Protein AF-A0A3B8ICZ7-F1 (afdb_monomer_lite)

Foldseek 3Di:
DDDDDDDDPDDDDVDDDDDDDDDLVLCCPDVCNVCVVVQLCVQKDPVLDQDDDPVLVVVLVVLVVVLVVLVPDDDDPVSSVSNNVSVVVSSVSSSVSLLVVLVPPVVVLVVLVVQLVVVVCVLVPDPPPVPDDDDDLQNSQVSSVIGSSSVVSSVVSVD

Radius of gyration: 20.27 Å; chains: 1; bounding box: 39×35×66 Å

Structure (mmCIF, N/CA/C/O backbone):
data_AF-A0A3B8ICZ7-F1
#
_entry.id   AF-A0A3B8ICZ7-F1
#
loop_
_atom_site.group_PDB
_atom_site.id
_atom_site.type_symbol
_atom_site.label_atom_id
_atom_site.label_alt_id
_atom_site.label_comp_id
_atom_site.label_asym_id
_atom_site.label_entity_id
_atom_site.label_seq_id
_atom_site.pdbx_PDB_ins_code
_atom_site.Cartn_x
_atom_site.Cartn_y
_atom_site.Cartn_z
_atom_site.occupancy
_atom_site.B_iso_or_equiv
_atom_site.auth_seq_id
_atom_site.auth_comp_id
_atom_site.auth_asym_id
_atom_site.auth_atom_id
_atom_site.pdbx_PDB_model_num
ATOM 1 N N . GLY A 1 1 ? -18.312 -23.166 3.401 1.00 38.09 1 GLY A N 1
ATOM 2 C CA . GLY A 1 1 ? -17.167 -22.279 3.664 1.00 38.09 1 GLY A CA 1
ATOM 3 C C . GLY A 1 1 ? -15.916 -23.001 3.238 1.00 38.09 1 GLY A C 1
ATOM 4 O O . GLY A 1 1 ? -15.748 -24.144 3.636 1.00 38.09 1 GLY A O 1
ATOM 5 N N . GLN A 1 2 ? -15.105 -22.399 2.374 1.00 36.81 2 GLN A N 1
ATOM 6 C CA . GLN A 1 2 ? -13.795 -22.951 2.035 1.00 36.81 2 GLN A CA 1
ATOM 7 C C . GLN A 1 2 ? -12.801 -22.476 3.095 1.00 36.81 2 GLN A C 1
ATOM 9 O O . GLN A 1 2 ? -12.655 -21.277 3.313 1.00 36.81 2 GLN A O 1
ATOM 14 N N . VAL A 1 3 ? -12.184 -23.425 3.795 1.00 40.78 3 VAL A N 1
ATOM 15 C CA . VAL A 1 3 ? -11.084 -23.168 4.726 1.00 40.78 3 VAL A CA 1
ATOM 16 C C . VAL A 1 3 ? -9.812 -23.139 3.887 1.00 40.78 3 VAL A C 1
ATOM 18 O O . VAL A 1 3 ? -9.438 -24.156 3.309 1.00 40.78 3 VAL A O 1
ATOM 21 N N . ALA A 1 4 ? -9.180 -21.973 3.775 1.00 41.47 4 ALA A N 1
ATOM 22 C CA . ALA A 1 4 ? -7.845 -21.864 3.206 1.00 41.47 4 ALA A CA 1
ATOM 23 C C . ALA A 1 4 ? -6.824 -22.055 4.334 1.00 41.47 4 ALA A C 1
ATOM 25 O O . ALA A 1 4 ? -6.771 -21.264 5.274 1.00 41.47 4 ALA A O 1
ATOM 26 N N . THR A 1 5 ? -6.038 -23.127 4.259 1.00 37.06 5 THR A N 1
ATOM 27 C CA . THR A 1 5 ? -4.912 -23.371 5.165 1.00 37.06 5 THR A CA 1
ATOM 28 C C . THR A 1 5 ? -3.651 -22.804 4.525 1.00 37.06 5 THR A C 1
ATOM 30 O O . THR A 1 5 ? -3.161 -23.340 3.533 1.00 37.06 5 THR A O 1
ATOM 33 N N . PHE A 1 6 ? -3.117 -21.720 5.083 1.00 53.91 6 PHE A N 1
ATOM 34 C CA . PHE A 1 6 ? -1.815 -21.195 4.681 1.00 53.91 6 PHE A CA 1
ATOM 35 C C . PHE A 1 6 ? -0.726 -21.984 5.407 1.00 53.91 6 PHE A C 1
ATOM 37 O O . PHE A 1 6 ? -0.603 -21.908 6.627 1.00 53.91 6 PHE A O 1
ATOM 44 N N . THR A 1 7 ? 0.053 -22.767 4.660 1.00 43.16 7 THR A N 1
ATOM 45 C CA . THR A 1 7 ? 1.256 -23.412 5.200 1.00 43.16 7 THR A CA 1
ATOM 46 C C . THR A 1 7 ? 2.403 -22.425 5.036 1.00 43.16 7 THR A C 1
ATOM 48 O O . THR A 1 7 ? 2.911 -22.258 3.930 1.00 43.16 7 THR A O 1
ATOM 51 N N . VAL A 1 8 ? 2.771 -21.723 6.108 1.00 57.22 8 VAL A N 1
ATOM 52 C CA . VAL A 1 8 ? 3.961 -20.862 6.118 1.00 57.22 8 VAL A CA 1
ATOM 53 C C . VAL A 1 8 ? 5.189 -21.780 6.161 1.00 57.22 8 VAL A C 1
ATOM 55 O O . VAL A 1 8 ? 5.323 -22.536 7.125 1.00 57.22 8 VAL A O 1
ATOM 58 N N . PRO A 1 9 ? 6.076 -21.784 5.146 1.00 45.09 9 PRO A N 1
ATOM 59 C CA . PRO A 1 9 ? 7.297 -22.576 5.199 1.00 45.09 9 PRO A CA 1
ATOM 60 C C . PRO A 1 9 ? 8.178 -22.047 6.333 1.00 45.09 9 PRO A C 1
ATOM 62 O O . PRO A 1 9 ? 8.574 -20.883 6.328 1.00 45.09 9 PRO A O 1
ATOM 65 N N . GLN A 1 10 ? 8.468 -22.901 7.313 1.00 46.88 10 GLN A N 1
ATOM 66 C CA . GLN A 1 10 ? 9.345 -22.587 8.436 1.00 46.88 10 GLN A CA 1
ATOM 67 C C . GLN A 1 10 ? 10.788 -22.469 7.928 1.00 46.88 10 GLN A C 1
ATOM 69 O O . GLN A 1 10 ? 11.529 -23.445 7.851 1.00 46.88 10 GLN A O 1
ATOM 74 N N . GLN A 1 11 ? 11.176 -21.254 7.551 1.00 46.94 11 GLN A N 1
ATOM 75 C CA . GLN A 1 11 ? 12.570 -20.844 7.492 1.00 46.94 11 GLN A CA 1
ATOM 76 C C . GLN A 1 11 ? 12.803 -19.928 8.693 1.00 46.94 11 GLN A C 1
ATOM 78 O O . GLN A 1 11 ? 12.427 -18.759 8.674 1.00 46.94 11 GLN A O 1
ATOM 83 N N . GLU A 1 12 ? 13.389 -20.484 9.754 1.00 46.69 12 GLU A N 1
ATOM 84 C CA . GLU A 1 12 ? 13.852 -19.747 10.931 1.00 46.69 12 GLU A CA 1
ATOM 85 C C . GLU A 1 12 ? 14.971 -18.779 10.525 1.00 46.69 12 GLU A C 1
ATOM 87 O O . GLU A 1 12 ? 16.165 -19.064 10.593 1.00 46.69 12 GLU A O 1
ATOM 92 N N . ARG A 1 13 ? 14.569 -17.601 10.061 1.00 45.19 13 ARG A N 1
ATOM 93 C CA . AR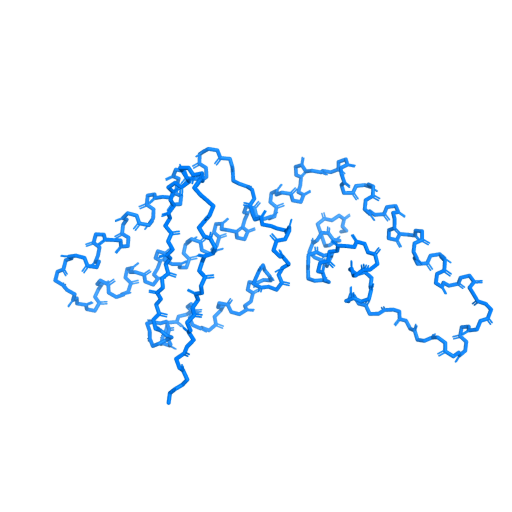G A 1 13 ? 15.234 -16.364 10.444 1.00 45.19 13 ARG A CA 1
ATOM 94 C C . ARG A 1 13 ? 14.347 -15.748 11.506 1.00 45.19 13 ARG A C 1
ATOM 96 O O . ARG A 1 13 ? 13.129 -15.819 11.395 1.00 45.19 13 ARG A O 1
ATOM 103 N N . ASP A 1 14 ? 14.959 -15.162 12.518 1.00 44.28 14 ASP A N 1
ATOM 104 C CA . ASP A 1 14 ? 14.311 -14.487 13.644 1.00 44.28 14 ASP A CA 1
ATOM 105 C C . ASP A 1 14 ? 13.631 -13.174 13.185 1.00 44.28 14 ASP A C 1
ATOM 107 O O . ASP A 1 14 ? 13.915 -12.073 13.653 1.00 44.28 14 ASP A O 1
ATOM 111 N N . SER A 1 15 ? 12.802 -13.255 12.144 1.00 56.78 15 SER A N 1
ATOM 112 C CA . SER A 1 15 ? 12.037 -12.149 11.593 1.00 56.78 15 SER A CA 1
ATOM 113 C C . SER A 1 15 ? 10.750 -12.035 12.388 1.00 56.78 15 SER A C 1
ATOM 115 O O . SER A 1 15 ? 9.728 -12.620 12.032 1.00 56.78 15 SER A O 1
ATOM 117 N N . GLN A 1 16 ? 10.823 -11.289 13.486 1.00 76.31 16 GLN A N 1
ATOM 118 C CA . GLN A 1 16 ? 9.634 -10.801 14.169 1.00 76.31 16 GLN A CA 1
ATOM 119 C C . GLN A 1 16 ? 8.875 -9.853 13.236 1.00 76.31 16 GLN A C 1
ATOM 121 O O . GLN A 1 16 ? 9.462 -9.001 12.565 1.00 76.31 16 GLN A O 1
ATOM 126 N N . GLY A 1 17 ? 7.563 -10.024 13.177 1.00 86.06 17 GLY A N 1
ATOM 127 C CA . GLY A 1 17 ? 6.672 -9.229 12.350 1.00 86.06 17 GLY A CA 1
ATOM 128 C C . GLY A 1 17 ? 5.230 -9.449 12.777 1.00 86.06 17 GLY A C 1
ATOM 129 O O . GLY A 1 17 ? 4.934 -10.339 13.573 1.00 86.06 17 GLY A O 1
ATOM 130 N N . TRP A 1 18 ? 4.339 -8.631 12.239 1.00 91.38 18 TRP A N 1
ATOM 131 C CA . TRP A 1 18 ? 2.911 -8.694 12.512 1.00 91.38 18 TRP A CA 1
ATOM 132 C C . TRP A 1 18 ? 2.141 -8.902 11.209 1.00 91.38 18 TRP A C 1
ATOM 134 O O . TRP A 1 18 ? 2.585 -8.516 10.127 1.00 91.38 18 TRP A O 1
ATOM 144 N N . VAL A 1 19 ? 0.970 -9.523 11.322 1.00 92.56 19 VAL A N 1
ATOM 145 C CA . VAL A 1 19 ? 0.020 -9.692 10.220 1.00 92.56 19 VAL A CA 1
ATOM 146 C C . VAL A 1 19 ? -1.342 -9.253 10.729 1.00 92.56 19 VAL A C 1
ATOM 148 O O . VAL A 1 19 ? -1.805 -9.754 11.751 1.00 92.56 19 VAL A O 1
ATOM 151 N N . ILE A 1 20 ? -1.992 -8.335 10.012 1.00 93.56 20 ILE A N 1
ATOM 152 C CA . ILE A 1 20 ? -3.355 -7.918 10.340 1.00 93.56 20 ILE A CA 1
ATOM 153 C C . ILE A 1 20 ? -4.335 -8.743 9.506 1.00 93.56 20 ILE A C 1
ATOM 155 O O . ILE A 1 20 ? -4.344 -8.667 8.278 1.00 93.56 20 ILE A O 1
ATOM 159 N N . LEU A 1 21 ? -5.168 -9.528 10.187 1.00 93.88 21 LEU A N 1
ATOM 160 C CA . LEU A 1 21 ? -6.231 -10.333 9.593 1.00 93.88 21 LEU A CA 1
ATOM 161 C C . LEU A 1 21 ? -7.573 -9.829 10.115 1.0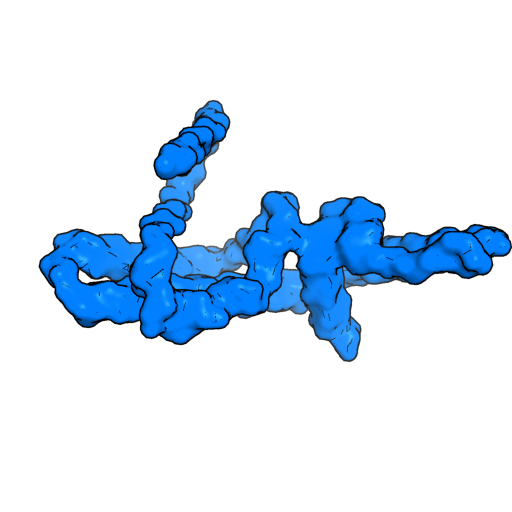0 93.88 21 LEU A C 1
ATOM 163 O O . LEU A 1 21 ? -7.782 -9.757 11.323 1.00 93.88 21 LEU A O 1
ATOM 167 N N . PHE A 1 22 ? -8.495 -9.502 9.214 1.00 93.25 22 PHE A N 1
ATOM 168 C CA . PHE A 1 22 ? -9.833 -9.056 9.587 1.00 93.25 22 PHE A CA 1
ATOM 169 C C . PHE A 1 22 ? -10.898 -9.638 8.661 1.00 93.25 22 PHE A C 1
ATOM 171 O O . PHE A 1 22 ? -10.662 -9.891 7.478 1.00 93.25 22 PHE A O 1
ATOM 178 N N . HIS A 1 23 ? -12.096 -9.849 9.206 1.00 94.19 23 HIS A N 1
ATOM 179 C CA . HIS A 1 23 ? -13.246 -10.262 8.410 1.00 94.19 23 HIS A CA 1
ATOM 180 C C . HIS A 1 23 ? -13.739 -9.081 7.550 1.00 94.19 23 HIS A C 1
ATOM 182 O O . HIS A 1 23 ? -13.804 -7.964 8.070 1.00 94.19 23 HIS A O 1
ATOM 188 N N . PRO A 1 24 ? -14.161 -9.283 6.283 1.00 93.50 24 PRO A N 1
ATOM 189 C CA . PRO A 1 24 ? -14.631 -8.198 5.410 1.00 93.50 24 PRO A CA 1
ATOM 190 C C . PRO A 1 24 ? -15.752 -7.332 6.006 1.00 93.50 24 PRO A C 1
ATOM 192 O O . PRO A 1 24 ? -15.892 -6.163 5.652 1.00 93.50 24 PRO A O 1
ATOM 195 N N . ASP A 1 25 ? -16.538 -7.889 6.931 1.00 94.38 25 ASP A N 1
ATOM 196 C CA . ASP A 1 25 ? -17.599 -7.172 7.651 1.00 94.38 25 ASP A CA 1
ATOM 197 C C . ASP A 1 25 ? -17.074 -5.969 8.444 1.00 94.38 25 ASP A C 1
ATOM 199 O O . ASP A 1 25 ? -17.805 -4.991 8.573 1.00 94.38 25 ASP A O 1
ATOM 203 N N . LEU A 1 26 ? -15.814 -6.000 8.904 1.00 93.38 26 LEU A N 1
ATOM 204 C CA . LEU A 1 26 ? -15.199 -4.906 9.661 1.00 93.38 26 LEU A CA 1
ATOM 205 C C . LEU A 1 26 ? -15.238 -3.585 8.882 1.00 93.38 26 LEU A C 1
ATOM 207 O O . LEU A 1 26 ? -15.545 -2.541 9.451 1.00 93.38 26 LEU A O 1
ATOM 211 N N . ILE A 1 27 ? -14.947 -3.645 7.579 1.00 95.69 27 ILE A N 1
ATOM 212 C CA . ILE A 1 27 ? -14.836 -2.468 6.707 1.00 95.69 27 ILE A CA 1
ATOM 213 C C . ILE A 1 27 ? -16.057 -2.277 5.803 1.00 95.69 27 ILE A C 1
ATOM 215 O O . ILE A 1 27 ? -16.155 -1.262 5.123 1.00 95.69 27 ILE A O 1
ATOM 219 N N . ARG A 1 28 ? -16.996 -3.233 5.760 1.00 93.50 28 ARG A N 1
ATOM 220 C CA . ARG A 1 28 ? -18.095 -3.251 4.775 1.00 93.50 28 ARG A CA 1
ATOM 221 C C . ARG A 1 28 ? -18.904 -1.952 4.751 1.00 93.50 28 ARG A C 1
ATOM 223 O O . ARG A 1 28 ? -19.310 -1.512 3.680 1.00 93.50 28 ARG A O 1
ATOM 230 N N . SER A 1 29 ? -19.170 -1.367 5.916 1.00 91.19 29 SER A N 1
ATOM 231 C CA . SER A 1 29 ? -19.966 -0.142 6.057 1.00 91.19 29 SER A CA 1
ATOM 232 C C . SER A 1 29 ? -19.134 1.141 6.126 1.00 91.19 29 SER A C 1
ATOM 234 O O . SER A 1 29 ? -19.713 2.211 6.295 1.00 91.19 29 SER A O 1
ATOM 236 N N . SER A 1 30 ? -17.805 1.058 6.024 1.00 94.19 30 SER A N 1
ATOM 237 C CA . SER A 1 30 ? -16.917 2.218 6.108 1.00 94.19 30 SER A CA 1
ATOM 238 C C . SER A 1 30 ? -16.505 2.734 4.728 1.00 94.19 30 SER A C 1
ATOM 240 O O . SER A 1 30 ? -16.631 2.046 3.711 1.00 94.19 30 SER A O 1
ATOM 242 N N . GLU A 1 31 ? -15.972 3.957 4.683 1.00 94.50 31 GLU A N 1
ATOM 243 C CA . GLU A 1 31 ? -15.363 4.501 3.461 1.00 94.50 31 GLU A CA 1
ATOM 244 C C . GLU A 1 31 ? -14.156 3.670 3.008 1.00 94.50 31 GLU A C 1
ATOM 246 O O . GLU A 1 31 ? -13.930 3.510 1.806 1.00 94.50 31 GLU A O 1
ATOM 251 N N . LEU A 1 32 ? -13.434 3.045 3.945 1.00 96.12 32 LEU A N 1
ATOM 252 C CA . LEU A 1 32 ? -12.355 2.121 3.613 1.00 96.12 32 LEU A CA 1
ATOM 253 C C . LEU A 1 32 ? -12.869 0.925 2.799 1.00 96.12 32 LEU A C 1
ATOM 255 O O . LEU A 1 32 ? -12.266 0.588 1.785 1.00 96.12 32 LEU A O 1
ATOM 259 N N . GLY A 1 33 ? -14.008 0.324 3.159 1.00 96.06 33 GLY A N 1
ATOM 260 C CA . GLY A 1 33 ? -14.601 -0.765 2.371 1.00 96.06 33 GLY A CA 1
ATOM 261 C C . GLY A 1 33 ? -14.885 -0.382 0.918 1.00 96.06 33 GLY A C 1
ATOM 262 O O . GLY A 1 33 ? -14.748 -1.211 0.018 1.00 96.06 33 GLY A O 1
ATOM 263 N N . LYS A 1 34 ? -15.220 0.890 0.674 1.00 95.25 34 LYS A N 1
ATOM 264 C CA . LYS A 1 34 ? -15.471 1.425 -0.670 1.00 95.25 34 LYS A CA 1
ATOM 265 C C . LYS A 1 34 ? -14.196 1.759 -1.429 1.00 95.25 34 LYS A C 1
ATOM 267 O O . LYS A 1 34 ? -14.220 1.711 -2.649 1.00 95.25 34 LYS A O 1
ATOM 272 N N . THR A 1 35 ? -13.111 2.119 -0.753 1.00 95.69 35 THR A N 1
ATOM 273 C CA . THR A 1 35 ? -11.903 2.666 -1.399 1.00 95.69 35 THR A CA 1
ATOM 274 C C . THR A 1 35 ? -10.714 1.708 -1.396 1.00 95.69 35 THR A C 1
ATOM 276 O O . THR A 1 35 ? -9.799 1.889 -2.190 1.00 95.69 35 THR A O 1
ATOM 279 N N . ILE A 1 36 ? -10.731 0.639 -0.592 1.00 95.94 36 ILE A N 1
ATOM 280 C CA . ILE A 1 36 ? -9.593 -0.284 -0.438 1.00 95.94 36 ILE A CA 1
ATOM 281 C C . ILE A 1 36 ? -9.125 -0.919 -1.758 1.00 95.94 36 ILE A C 1
ATOM 283 O O . ILE A 1 36 ? -7.940 -1.170 -1.942 1.00 95.94 36 ILE A O 1
ATOM 287 N N . HIS A 1 37 ? -10.029 -1.136 -2.713 1.00 93.38 37 HIS A N 1
ATOM 288 C CA . HIS A 1 37 ? -9.691 -1.711 -4.019 1.00 93.38 37 HIS A CA 1
ATOM 289 C C . HIS A 1 37 ? -8.936 -0.741 -4.947 1.00 93.38 37 HIS A C 1
ATOM 291 O O . HIS A 1 37 ? -8.441 -1.160 -5.992 1.00 93.38 37 HIS A O 1
ATOM 297 N N . GLN A 1 38 ? -8.885 0.549 -4.603 1.00 93.62 38 GLN A N 1
ATOM 298 C CA . GLN A 1 38 ? -8.206 1.583 -5.388 1.00 93.62 38 GLN A CA 1
ATOM 299 C C . GLN A 1 38 ? -6.689 1.566 -5.172 1.00 93.62 38 GLN A C 1
ATOM 301 O O . GLN A 1 38 ? -5.954 2.108 -5.992 1.00 93.62 38 GLN A O 1
ATOM 306 N N . TYR A 1 39 ? -6.211 0.929 -4.101 1.00 94.25 39 TYR A N 1
ATOM 307 C CA . TYR A 1 39 ? -4.785 0.753 -3.860 1.00 94.25 39 TYR A CA 1
ATOM 308 C C . TYR A 1 39 ? -4.201 -0.255 -4.859 1.00 94.25 39 TYR A C 1
ATOM 310 O O . TYR A 1 39 ? -4.441 -1.461 -4.772 1.00 94.25 39 TYR A O 1
ATOM 318 N N . SER A 1 40 ? -3.420 0.246 -5.815 1.00 90.25 40 SER A N 1
ATOM 319 C CA . SER A 1 40 ? -2.790 -0.555 -6.872 1.00 90.25 40 SER A CA 1
ATOM 320 C C . SER A 1 40 ? -1.805 -1.591 -6.333 1.00 90.25 40 SER A C 1
ATOM 322 O O . SER A 1 40 ? -1.696 -2.672 -6.909 1.00 90.25 40 SER A O 1
ATOM 324 N N . PHE A 1 41 ? -1.169 -1.318 -5.189 1.00 91.50 41 PHE A N 1
ATOM 325 C CA . PHE A 1 41 ? -0.172 -2.203 -4.588 1.00 91.50 41 PHE A CA 1
ATOM 326 C C . PHE A 1 41 ? -0.698 -3.582 -4.168 1.00 91.50 41 PHE A C 1
ATOM 328 O O . PHE A 1 41 ? 0.094 -4.490 -3.942 1.00 91.50 41 PHE A O 1
ATOM 335 N N . PHE A 1 42 ? -2.019 -3.787 -4.090 1.00 91.50 42 PHE A N 1
ATOM 336 C CA . PHE A 1 42 ? -2.589 -5.129 -3.904 1.00 91.50 42 PHE A CA 1
ATOM 337 C C . PHE A 1 42 ? -2.449 -6.027 -5.143 1.00 91.50 42 PHE A C 1
ATOM 339 O O . PHE A 1 42 ? -2.686 -7.229 -5.050 1.00 91.50 42 PHE A O 1
ATOM 346 N N . LYS A 1 43 ? -2.098 -5.453 -6.298 1.00 89.50 43 LYS A N 1
ATOM 347 C CA . LYS A 1 43 ? -1.867 -6.154 -7.568 1.00 89.50 43 LYS A CA 1
ATOM 348 C C . LYS A 1 43 ? -0.381 -6.312 -7.901 1.00 89.50 43 LYS A C 1
ATOM 350 O O . LYS A 1 43 ? -0.068 -6.755 -9.002 1.00 89.50 43 LYS A O 1
ATOM 355 N N . TYR A 1 44 ? 0.505 -5.887 -7.003 1.00 90.44 44 TYR A N 1
ATOM 356 C CA . TYR A 1 44 ? 1.944 -6.044 -7.174 1.00 90.44 44 TYR A CA 1
ATOM 357 C C . TYR A 1 44 ? 2.359 -7.491 -6.911 1.00 90.44 44 TYR A C 1
ATOM 359 O O . TYR A 1 44 ? 1.726 -8.198 -6.119 1.00 90.44 44 TYR A O 1
ATOM 367 N N . ASP A 1 45 ? 3.431 -7.918 -7.566 1.00 83.50 45 ASP A N 1
ATOM 368 C CA . ASP A 1 45 ? 4.014 -9.237 -7.360 1.00 83.50 45 ASP A CA 1
ATOM 369 C C . ASP A 1 45 ? 4.822 -9.279 -6.050 1.00 83.50 45 ASP A C 1
ATOM 371 O O . ASP A 1 45 ? 5.219 -8.266 -5.472 1.00 83.50 45 ASP A O 1
ATOM 375 N N . THR A 1 46 ? 5.087 -10.479 -5.533 1.00 77.44 46 THR A N 1
ATOM 376 C CA . THR A 1 46 ? 5.753 -10.656 -4.227 1.00 77.44 46 THR A CA 1
ATOM 377 C C . THR A 1 46 ? 7.189 -10.124 -4.189 1.00 77.44 46 THR A C 1
ATOM 379 O O . THR A 1 46 ? 7.679 -9.746 -3.123 1.00 77.44 46 THR A O 1
ATOM 382 N N . ASN A 1 47 ? 7.867 -10.074 -5.336 1.00 75.75 47 ASN A N 1
ATOM 383 C CA . ASN A 1 47 ? 9.204 -9.496 -5.499 1.00 75.75 47 ASN A CA 1
ATOM 384 C C . ASN A 1 47 ? 9.207 -7.953 -5.493 1.00 75.75 47 ASN A C 1
ATOM 386 O O . ASN A 1 47 ? 10.283 -7.359 -5.443 1.00 75.75 47 ASN A O 1
ATOM 390 N N . GLU A 1 48 ? 8.037 -7.310 -5.485 1.00 83.44 48 GLU A N 1
ATOM 391 C CA . GLU A 1 48 ? 7.847 -5.849 -5.489 1.00 83.44 48 GLU A CA 1
ATOM 392 C C . GLU A 1 48 ? 7.485 -5.309 -4.099 1.00 83.44 48 GLU A C 1
ATOM 394 O O . GLU A 1 48 ? 6.931 -4.220 -3.957 1.00 83.44 48 GLU A O 1
ATOM 399 N N . ALA A 1 49 ? 7.789 -6.079 -3.053 1.00 85.00 49 ALA A N 1
ATOM 400 C CA . ALA A 1 49 ? 7.439 -5.736 -1.685 1.00 85.00 49 ALA A CA 1
ATOM 401 C C . ALA A 1 49 ? 7.939 -4.338 -1.268 1.00 85.00 49 ALA A C 1
ATOM 403 O O . ALA A 1 49 ? 9.078 -3.933 -1.530 1.00 85.00 49 ALA A O 1
ATOM 404 N N . LEU A 1 50 ? 7.082 -3.618 -0.540 1.00 88.31 50 LEU A N 1
ATOM 405 C CA . LEU A 1 50 ? 7.379 -2.304 0.018 1.00 88.31 50 LEU A CA 1
ATOM 406 C C . LEU A 1 50 ? 8.636 -2.330 0.899 1.00 88.31 50 LEU A C 1
ATOM 408 O O . LEU A 1 50 ? 8.702 -3.024 1.915 1.00 88.31 50 LEU A O 1
ATOM 412 N N . HIS A 1 51 ? 9.615 -1.495 0.560 1.00 88.12 51 HIS A N 1
ATOM 413 C CA . HIS A 1 51 ? 10.802 -1.279 1.376 1.00 88.12 51 HIS A CA 1
ATOM 414 C C . HIS A 1 51 ? 10.637 -0.007 2.205 1.00 88.12 51 HIS A C 1
ATOM 416 O O . HIS A 1 51 ? 10.525 1.100 1.673 1.00 88.12 51 HIS A O 1
ATOM 422 N N . LEU A 1 52 ? 10.674 -0.176 3.524 1.00 90.62 52 LEU A N 1
ATOM 423 C CA . LEU A 1 52 ? 10.480 0.892 4.498 1.00 90.62 52 LEU A CA 1
ATOM 424 C C . LEU A 1 52 ? 11.812 1.347 5.099 1.00 90.62 52 LEU A C 1
ATOM 426 O O . LEU A 1 52 ? 12.651 0.524 5.477 1.00 90.62 52 LEU A O 1
ATOM 430 N N . ALA A 1 53 ? 11.970 2.659 5.250 1.00 91.62 53 ALA A N 1
ATOM 431 C CA . ALA A 1 53 ? 13.005 3.243 6.089 1.00 91.62 53 ALA A CA 1
ATOM 432 C C . ALA A 1 53 ? 12.659 3.039 7.570 1.00 91.62 53 ALA A C 1
ATOM 434 O O . ALA A 1 53 ? 11.499 2.854 7.933 1.00 91.62 53 ALA A O 1
ATOM 435 N N . GLU A 1 54 ? 13.656 3.134 8.446 1.00 93.00 54 GLU A N 1
ATOM 436 C CA . GLU A 1 54 ? 13.481 2.818 9.869 1.00 93.00 54 GLU A CA 1
ATOM 437 C C . GLU A 1 54 ? 12.377 3.649 10.542 1.00 93.00 54 GLU A C 1
ATOM 439 O O . GLU A 1 54 ? 11.520 3.116 11.239 1.00 93.00 54 GLU A O 1
ATOM 444 N N . LYS A 1 55 ? 12.317 4.949 10.236 1.00 94.88 55 LYS A N 1
ATOM 445 C CA . LYS A 1 55 ? 11.267 5.844 10.748 1.00 94.88 55 LYS A CA 1
ATOM 446 C C . LYS A 1 55 ? 9.861 5.445 10.284 1.00 94.88 55 LYS A C 1
ATOM 448 O O . LYS A 1 55 ? 8.898 5.637 11.015 1.00 94.88 55 LYS A O 1
ATOM 453 N N . GLU A 1 56 ? 9.738 4.910 9.073 1.00 95.69 56 GLU A N 1
ATOM 454 C CA . GLU A 1 56 ? 8.453 4.488 8.503 1.00 95.69 56 GLU A CA 1
ATOM 455 C C . GLU A 1 56 ? 7.986 3.179 9.134 1.00 95.69 56 GLU A C 1
ATOM 457 O O . GLU A 1 56 ? 6.814 3.050 9.471 1.00 95.69 56 GLU A O 1
ATOM 462 N N . LYS A 1 57 ? 8.914 2.243 9.376 1.00 95.19 57 LYS A N 1
ATOM 463 C CA . LYS A 1 57 ? 8.631 1.015 10.133 1.00 95.19 57 LYS A CA 1
ATOM 464 C C . LYS A 1 57 ? 8.133 1.331 11.537 1.00 95.19 57 LYS A C 1
ATOM 466 O O . LYS A 1 57 ? 7.100 0.814 11.938 1.00 95.19 57 LYS A O 1
ATOM 471 N N . GLN A 1 58 ? 8.833 2.210 12.257 1.00 95.94 58 GLN A N 1
ATOM 472 C CA . GLN A 1 58 ? 8.438 2.633 13.604 1.00 95.94 58 GLN A CA 1
ATOM 473 C C . GLN A 1 58 ? 7.036 3.246 13.620 1.00 95.94 58 GLN A C 1
ATOM 475 O O . GLN A 1 58 ? 6.238 2.938 14.500 1.00 95.94 58 GLN A O 1
ATOM 480 N N . PHE A 1 59 ? 6.721 4.075 12.624 1.00 97.25 59 PHE A N 1
ATOM 481 C CA . PHE A 1 59 ? 5.402 4.680 12.499 1.00 97.25 59 PHE A CA 1
ATOM 482 C C . PHE A 1 59 ? 4.300 3.642 12.243 1.00 97.25 59 PHE A C 1
ATOM 484 O O . PHE A 1 59 ? 3.273 3.671 12.917 1.00 97.25 59 PHE A O 1
ATOM 491 N N . LEU A 1 60 ? 4.510 2.701 11.315 1.00 97.25 60 LEU A N 1
ATOM 492 C CA . LEU A 1 60 ? 3.532 1.639 11.059 1.00 97.25 60 LEU A CA 1
ATOM 493 C C . LEU A 1 60 ? 3.365 0.708 12.265 1.00 97.25 60 LEU A C 1
ATOM 495 O O . LEU A 1 60 ? 2.236 0.351 12.583 1.00 97.25 60 LEU A O 1
ATOM 499 N N . ASN A 1 61 ? 4.452 0.372 12.965 1.00 96.50 61 ASN A N 1
ATOM 500 C CA . ASN A 1 61 ? 4.388 -0.424 14.192 1.00 96.50 61 ASN A CA 1
ATOM 501 C C . ASN A 1 61 ? 3.522 0.263 15.254 1.00 96.50 61 ASN A C 1
ATOM 503 O O . ASN A 1 61 ? 2.642 -0.378 15.807 1.00 96.50 61 ASN A O 1
ATOM 507 N N . ALA A 1 62 ? 3.669 1.575 15.456 1.00 96.88 62 ALA A N 1
ATOM 508 C CA . ALA A 1 62 ? 2.835 2.306 16.411 1.00 96.88 62 ALA A CA 1
ATOM 509 C C . ALA A 1 62 ? 1.331 2.256 16.065 1.00 96.88 62 ALA A C 1
ATOM 511 O O . ALA A 1 62 ? 0.490 2.174 16.961 1.00 96.88 62 ALA A O 1
ATOM 512 N N . LEU A 1 63 ? 0.971 2.280 14.775 1.00 97.25 63 LEU A N 1
ATOM 513 C CA . LEU A 1 63 ? -0.424 2.108 14.344 1.00 97.25 63 LEU A CA 1
ATOM 514 C C . LEU A 1 63 ? -0.932 0.690 14.620 1.00 97.25 63 LEU A C 1
ATOM 516 O O . LEU A 1 63 ? -2.083 0.520 15.017 1.00 97.25 63 LEU A O 1
ATOM 520 N N . VAL A 1 64 ? -0.085 -0.322 14.434 1.00 96.50 64 VAL A N 1
ATOM 521 C CA . VAL A 1 64 ? -0.430 -1.717 14.739 1.00 96.50 64 VAL A CA 1
ATOM 522 C C . VAL A 1 64 ? -0.604 -1.924 16.234 1.00 96.50 64 VAL A C 1
ATOM 524 O O . VAL A 1 64 ? -1.615 -2.495 16.631 1.00 96.50 64 VAL A O 1
ATOM 527 N N . ASP A 1 65 ? 0.296 -1.385 17.052 1.00 95.62 65 ASP A N 1
ATOM 528 C CA . ASP A 1 65 ? 0.183 -1.421 18.512 1.00 95.62 65 ASP A CA 1
ATOM 529 C C . ASP A 1 65 ? -1.119 -0.742 18.970 1.00 95.62 65 ASP A C 1
ATOM 531 O O . ASP A 1 65 ? -1.787 -1.205 19.891 1.00 95.62 65 ASP A O 1
ATOM 535 N N . THR A 1 66 ? -1.526 0.337 18.291 1.00 95.81 66 THR A N 1
ATOM 536 C CA . THR A 1 66 ? -2.806 1.012 18.557 1.00 95.81 66 THR A CA 1
ATOM 537 C C . THR A 1 66 ? -3.993 0.101 18.227 1.00 95.81 66 THR A C 1
ATOM 539 O O . THR A 1 66 ? -4.910 -0.024 19.035 1.00 95.81 66 THR A O 1
ATOM 542 N N . ILE A 1 67 ? -3.978 -0.584 17.077 1.00 95.25 67 ILE A N 1
ATOM 543 C CA . ILE A 1 67 ? -5.018 -1.565 16.715 1.00 95.25 67 ILE A CA 1
ATOM 544 C C . ILE A 1 67 ? -5.053 -2.718 17.726 1.00 95.25 67 ILE A C 1
ATOM 546 O O . ILE A 1 67 ? -6.130 -3.133 18.149 1.00 95.25 67 ILE A O 1
ATOM 550 N N . GLU A 1 68 ? -3.892 -3.229 18.136 1.00 94.62 68 GLU A N 1
ATOM 551 C CA . GLU A 1 68 ? -3.790 -4.296 19.129 1.00 94.62 68 GLU A CA 1
ATOM 552 C C . GLU A 1 68 ? -4.395 -3.869 20.471 1.00 94.62 68 GLU A C 1
ATOM 554 O O . GLU A 1 68 ? -5.141 -4.635 21.082 1.00 94.62 68 GLU A O 1
ATOM 559 N N . GLN A 1 69 ? -4.139 -2.638 20.916 1.00 93.31 69 GLN A N 1
ATOM 560 C CA . GLN A 1 69 ? -4.739 -2.096 22.134 1.00 93.31 69 GLN A CA 1
ATOM 561 C C . GLN A 1 69 ? -6.265 -2.006 22.037 1.00 93.31 69 GLN A C 1
ATOM 563 O O . GLN A 1 69 ? -6.938 -2.373 22.999 1.00 93.31 69 GLN A O 1
ATOM 568 N N . GLU A 1 70 ? -6.820 -1.576 20.900 1.00 93.94 70 GLU A N 1
ATOM 569 C CA . GLU A 1 70 ? -8.277 -1.535 20.689 1.00 93.94 70 GLU A CA 1
ATOM 570 C C . GLU A 1 70 ? -8.913 -2.933 20.739 1.00 93.94 70 GLU A C 1
ATOM 572 O O . GLU A 1 70 ? -9.997 -3.098 21.294 1.00 93.94 70 GLU A O 1
ATOM 577 N N . ILE A 1 71 ? -8.226 -3.962 20.227 1.00 90.69 71 ILE A N 1
ATOM 578 C CA . ILE A 1 71 ? -8.706 -5.356 20.268 1.00 90.69 71 ILE A CA 1
ATOM 579 C C . ILE A 1 71 ? -8.775 -5.895 21.705 1.00 90.69 71 ILE A C 1
ATOM 581 O O . ILE A 1 71 ? -9.665 -6.682 22.028 1.00 90.69 71 ILE A O 1
ATOM 585 N N . HIS A 1 72 ? -7.839 -5.493 22.568 1.00 90.38 72 HIS A N 1
ATOM 586 C CA . HIS A 1 72 ? -7.768 -5.958 23.957 1.00 90.38 72 HIS A CA 1
ATOM 587 C C . HIS A 1 72 ? -8.643 -5.148 24.929 1.00 90.38 72 HIS A C 1
ATOM 589 O O . HIS A 1 72 ? -8.787 -5.535 26.092 1.00 90.38 72 HIS A O 1
ATOM 595 N N . GLN A 1 73 ? -9.224 -4.034 24.481 1.00 87.94 73 GLN A N 1
ATOM 596 C CA . GLN A 1 73 ? -10.178 -3.244 25.255 1.00 87.94 73 GLN A CA 1
ATOM 597 C C . GLN A 1 73 ? -11.610 -3.791 25.128 1.00 87.94 73 GLN A C 1
ATOM 599 O O . GLN A 1 73 ? -11.894 -4.728 24.381 1.00 87.94 73 GLN A O 1
ATOM 604 N N . ASN A 1 74 ? -12.540 -3.218 25.900 1.00 85.62 74 ASN A N 1
ATOM 605 C CA . ASN A 1 74 ? -13.956 -3.555 25.775 1.00 85.62 74 ASN A CA 1
ATOM 606 C C . ASN A 1 74 ? -14.471 -3.075 24.417 1.00 85.62 74 ASN A C 1
ATOM 608 O O . ASN A 1 74 ? -14.715 -1.887 24.235 1.00 85.62 74 ASN A O 1
ATOM 612 N N . MET A 1 75 ? -14.651 -4.014 23.492 1.00 84.81 75 MET A N 1
ATOM 613 C CA . MET A 1 75 ? -15.046 -3.706 22.126 1.00 84.81 75 MET A CA 1
ATOM 614 C C . MET A 1 75 ? -16.419 -3.034 22.081 1.00 84.81 75 MET A C 1
ATOM 616 O O . MET A 1 75 ? -17.444 -3.624 22.435 1.00 84.81 75 MET A O 1
ATOM 620 N N . ASP A 1 76 ? -16.425 -1.801 21.596 1.00 88.75 76 ASP A N 1
ATOM 621 C CA . ASP A 1 76 ? -17.624 -1.045 21.285 1.00 88.75 76 ASP A CA 1
ATOM 622 C C . ASP A 1 76 ? -17.570 -0.510 19.845 1.00 88.75 76 ASP A C 1
ATOM 624 O O . ASP A 1 76 ? -16.669 -0.813 19.054 1.00 88.75 76 ASP A O 1
ATOM 628 N N . ARG A 1 77 ? -18.584 0.274 19.473 1.00 86.31 77 ARG A N 1
ATOM 629 C CA . ARG A 1 77 ? -18.654 0.875 18.139 1.00 86.31 77 ARG A CA 1
ATOM 630 C C . ARG A 1 77 ? -17.480 1.826 17.870 1.00 86.31 77 ARG A C 1
ATOM 632 O O . ARG A 1 77 ? -17.026 1.901 16.733 1.00 86.31 77 ARG A O 1
ATOM 639 N N . HIS A 1 78 ? -16.997 2.534 18.886 1.00 91.12 78 HIS A N 1
ATOM 640 C CA . HIS A 1 78 ? -15.876 3.457 18.748 1.00 91.12 78 HIS A CA 1
ATOM 641 C C . HIS A 1 78 ? -14.568 2.702 18.520 1.00 91.12 78 HIS A C 1
ATOM 643 O O . HIS A 1 78 ? -13.832 3.078 17.612 1.00 91.12 78 HIS A O 1
ATOM 649 N N . SER A 1 79 ? -14.322 1.603 19.239 1.00 91.31 79 SER A N 1
ATOM 650 C CA . SER A 1 79 ? -13.163 0.737 18.981 1.00 91.31 79 SER A CA 1
ATOM 651 C C . SER A 1 79 ? -13.165 0.209 17.548 1.00 91.31 79 SER A C 1
ATOM 653 O O . SER A 1 79 ? -12.136 0.231 16.873 1.00 91.31 79 SER A O 1
ATOM 655 N N . GLN A 1 80 ? -14.327 -0.202 17.028 1.00 91.31 80 GLN A N 1
ATOM 656 C CA . GLN A 1 80 ? -14.436 -0.630 15.632 1.00 91.31 80 GLN A CA 1
ATOM 657 C C . GLN A 1 80 ? -14.088 0.498 14.650 1.00 91.31 80 GLN A C 1
ATOM 659 O O . GLN A 1 80 ? -13.302 0.284 13.722 1.00 91.31 80 GLN A O 1
ATOM 664 N N . ASP A 1 81 ? -14.636 1.695 14.864 1.00 93.56 81 ASP A N 1
ATOM 665 C CA . ASP A 1 81 ? -14.361 2.861 14.022 1.00 93.56 81 ASP A CA 1
ATOM 666 C C . ASP A 1 81 ? -12.865 3.249 14.070 1.00 93.56 81 ASP A C 1
ATOM 668 O O . ASP A 1 81 ? -12.265 3.523 13.027 1.00 93.56 81 ASP A O 1
ATOM 672 N N . LEU A 1 82 ? -12.230 3.197 15.248 1.00 94.81 82 LEU A N 1
ATOM 673 C CA . LEU A 1 82 ? -10.801 3.476 15.437 1.00 94.81 82 LEU A CA 1
ATOM 674 C C . LEU A 1 82 ? -9.904 2.440 14.750 1.00 94.81 82 LEU A C 1
ATOM 676 O O . LEU A 1 82 ? -8.931 2.812 14.091 1.00 94.81 82 LEU A O 1
ATOM 680 N N . MET A 1 83 ? -10.227 1.146 14.841 1.00 94.69 83 MET A N 1
ATOM 681 C CA . MET A 1 83 ? -9.490 0.102 14.119 1.00 94.69 83 MET A CA 1
ATOM 682 C C . MET A 1 83 ? -9.534 0.337 12.605 1.00 94.69 83 MET A C 1
ATOM 684 O O . MET A 1 83 ? -8.502 0.277 11.936 1.00 94.69 83 MET A O 1
ATOM 688 N N . VAL A 1 84 ? -10.712 0.659 12.060 1.00 96.00 84 VAL A N 1
ATOM 689 C CA . VAL A 1 84 ? -10.882 0.950 10.629 1.00 96.00 84 VAL A CA 1
ATOM 690 C C . VAL A 1 84 ? -10.079 2.184 10.208 1.00 96.00 84 VAL A C 1
ATOM 692 O O . VAL A 1 84 ? -9.430 2.155 9.162 1.00 96.00 84 VAL A O 1
ATOM 695 N N . GLN A 1 85 ? -10.066 3.245 11.017 1.00 96.38 85 GLN A N 1
ATOM 696 C CA . GLN A 1 85 ? -9.273 4.449 10.738 1.00 96.38 85 GLN A CA 1
ATOM 697 C C . GLN A 1 85 ? -7.764 4.178 10.753 1.00 96.38 85 GLN A C 1
ATOM 699 O O . GLN A 1 85 ? -7.037 4.672 9.886 1.00 96.38 85 GLN A O 1
ATOM 704 N N . ASN A 1 86 ? -7.278 3.377 11.705 1.00 97.00 86 ASN A N 1
ATOM 705 C CA . ASN A 1 86 ? -5.868 2.992 11.755 1.00 97.00 86 ASN A CA 1
ATOM 706 C C . ASN A 1 86 ? -5.484 2.116 10.552 1.00 97.00 86 ASN A C 1
ATOM 708 O O . ASN A 1 86 ? -4.458 2.372 9.925 1.00 97.00 86 ASN A O 1
ATOM 712 N N . LEU A 1 87 ? -6.334 1.161 10.155 1.00 97.38 87 LEU A N 1
ATOM 713 C CA . LEU A 1 87 ? -6.152 0.376 8.926 1.00 97.38 87 LEU A CA 1
ATOM 714 C C . LEU A 1 87 ? -6.063 1.268 7.685 1.00 97.38 87 LEU A C 1
ATOM 716 O O . LEU A 1 87 ? -5.153 1.120 6.870 1.00 97.38 87 LEU A O 1
ATOM 720 N N . GLU A 1 88 ? -6.986 2.219 7.545 1.00 97.00 88 GLU A N 1
ATOM 721 C CA . GLU A 1 88 ? -6.976 3.166 6.432 1.00 97.00 88 GLU A CA 1
ATOM 722 C C . GLU A 1 88 ? -5.696 4.012 6.432 1.00 97.00 88 GLU A C 1
ATOM 724 O O . GLU A 1 88 ? -5.099 4.241 5.380 1.00 97.00 88 GLU A O 1
ATOM 729 N N . THR A 1 89 ? -5.239 4.433 7.612 1.00 97.69 89 THR A N 1
ATOM 730 C CA . THR A 1 89 ? -3.993 5.188 7.774 1.00 97.69 89 THR A CA 1
ATOM 731 C C . THR A 1 89 ? -2.790 4.360 7.333 1.00 97.69 89 THR A C 1
ATOM 733 O O . THR A 1 89 ? -1.997 4.845 6.526 1.00 97.69 89 THR A O 1
ATOM 736 N N . ILE A 1 90 ? -2.681 3.102 7.774 1.00 97.75 90 ILE A N 1
ATOM 737 C CA . ILE A 1 90 ? -1.621 2.179 7.342 1.00 97.75 90 ILE A CA 1
ATOM 738 C C . ILE A 1 90 ? -1.581 2.104 5.811 1.00 97.75 90 ILE A C 1
ATOM 740 O O . ILE A 1 90 ? -0.529 2.341 5.223 1.00 97.75 90 ILE A O 1
ATOM 744 N N . LEU A 1 91 ? -2.725 1.874 5.158 1.00 97.38 91 LEU A N 1
ATOM 745 C CA . LEU A 1 91 ? -2.804 1.738 3.699 1.00 97.38 91 LEU A CA 1
ATOM 746 C C . LEU A 1 91 ? -2.427 3.026 2.952 1.00 97.38 91 LEU A C 1
ATOM 748 O O . LEU A 1 91 ? -1.691 2.971 1.964 1.00 97.38 91 LEU A O 1
ATOM 752 N N . LYS A 1 92 ? -2.864 4.194 3.439 1.00 96.94 92 LYS A N 1
ATOM 753 C CA . LYS A 1 92 ? -2.479 5.498 2.868 1.00 96.94 92 LYS A CA 1
ATOM 754 C C . LYS A 1 92 ? -0.977 5.740 2.964 1.00 96.94 92 LYS A C 1
ATOM 756 O O . LYS A 1 92 ? -0.365 6.228 2.014 1.00 96.94 92 LYS A O 1
ATOM 761 N N . TYR A 1 93 ? -0.371 5.399 4.099 1.00 97.31 93 TYR A N 1
ATOM 762 C CA . TYR A 1 93 ? 1.074 5.518 4.260 1.00 97.31 93 TYR A CA 1
ATOM 763 C C . TYR A 1 93 ? 1.827 4.491 3.416 1.00 97.31 93 TYR A C 1
ATOM 765 O O . TYR A 1 93 ? 2.823 4.861 2.804 1.00 97.31 93 TYR A O 1
ATOM 773 N N . SER A 1 94 ? 1.330 3.258 3.289 1.00 95.94 94 SER A N 1
ATOM 774 C CA . SER A 1 94 ? 1.881 2.276 2.351 1.00 95.94 94 SER A CA 1
ATOM 775 C C . SER A 1 94 ? 1.905 2.816 0.921 1.00 95.94 94 SER A C 1
ATOM 777 O O . SER A 1 94 ? 2.964 2.776 0.301 1.00 95.94 94 SER A O 1
ATOM 779 N N . ALA A 1 95 ? 0.801 3.397 0.431 1.00 94.00 95 ALA A N 1
ATOM 780 C CA . ALA A 1 95 ? 0.753 4.041 -0.888 1.00 94.00 95 ALA A CA 1
ATOM 781 C C . ALA A 1 95 ? 1.834 5.125 -1.027 1.00 94.00 95 ALA A C 1
ATOM 783 O O . ALA A 1 95 ? 2.672 5.065 -1.921 1.00 94.00 95 ALA A O 1
ATOM 784 N N . ARG A 1 96 ? 1.903 6.050 -0.062 1.00 93.69 96 ARG A N 1
ATOM 785 C CA . ARG A 1 96 ? 2.920 7.111 -0.038 1.00 93.69 96 ARG A CA 1
ATOM 786 C C . ARG A 1 96 ? 4.353 6.564 -0.045 1.00 93.69 96 ARG A C 1
ATOM 788 O O . ARG A 1 96 ? 5.253 7.174 -0.626 1.00 93.69 96 ARG A O 1
ATOM 795 N N . TYR A 1 97 ? 4.605 5.467 0.661 1.00 94.06 97 TYR A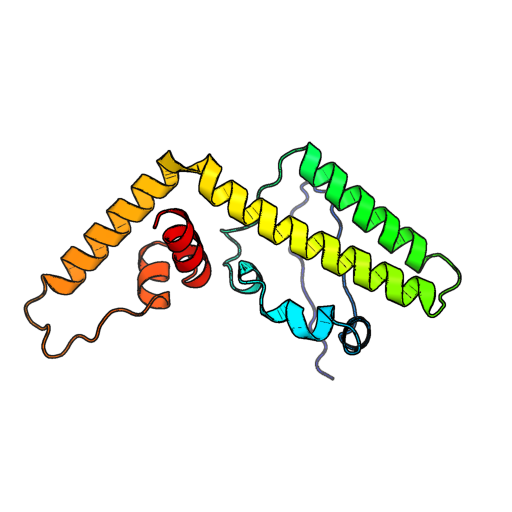 N 1
ATOM 796 C CA . TYR A 1 97 ? 5.935 4.874 0.741 1.00 94.06 97 TYR A CA 1
ATOM 797 C C . TYR A 1 97 ? 6.318 4.158 -0.555 1.00 94.06 97 TYR A C 1
ATOM 799 O O . TYR A 1 97 ? 7.487 4.253 -0.933 1.00 94.06 97 TYR A O 1
ATOM 807 N N . TYR A 1 98 ? 5.361 3.537 -1.256 1.00 91.31 98 TYR A N 1
ATOM 808 C CA . TYR A 1 98 ? 5.555 3.056 -2.628 1.00 91.31 98 TYR A CA 1
ATOM 809 C C . TYR A 1 98 ? 5.899 4.212 -3.571 1.00 91.31 98 TYR A C 1
ATOM 811 O O . TYR A 1 98 ? 6.931 4.154 -4.236 1.00 91.31 98 TYR A O 1
ATOM 819 N N . ASP A 1 99 ? 5.133 5.308 -3.539 1.00 88.62 99 ASP A N 1
ATOM 820 C CA . ASP A 1 99 ? 5.403 6.495 -4.365 1.00 88.62 99 ASP A CA 1
ATOM 821 C C . ASP A 1 99 ? 6.837 7.001 -4.163 1.00 88.62 99 ASP A C 1
ATOM 823 O O . ASP A 1 99 ? 7.598 7.222 -5.104 1.00 88.62 99 ASP A O 1
ATOM 827 N N . ARG A 1 100 ? 7.275 7.103 -2.904 1.00 89.00 100 ARG A N 1
ATOM 828 C CA . ARG A 1 100 ? 8.655 7.477 -2.571 1.00 89.00 100 ARG A CA 1
ATOM 829 C C . ARG A 1 100 ? 9.689 6.505 -3.149 1.00 89.00 100 ARG A C 1
ATOM 831 O O . ARG A 1 100 ? 10.773 6.950 -3.532 1.00 89.00 100 ARG A O 1
ATOM 838 N N . GLN A 1 101 ? 9.423 5.198 -3.177 1.00 84.44 101 GLN A N 1
ATOM 839 C CA . GLN A 1 101 ? 10.357 4.245 -3.787 1.00 84.44 101 GLN A CA 1
ATOM 840 C C . GLN A 1 101 ? 10.564 4.551 -5.268 1.00 84.44 101 GLN A C 1
ATOM 842 O O . GLN A 1 101 ? 11.713 4.504 -5.708 1.00 84.44 101 GLN A O 1
ATOM 847 N N . PHE A 1 102 ? 9.505 4.949 -5.983 1.00 81.44 102 PHE A N 1
ATOM 848 C CA . PHE A 1 102 ? 9.595 5.405 -7.369 1.00 81.44 102 PHE A CA 1
ATOM 849 C C . PHE A 1 102 ? 10.516 6.630 -7.507 1.00 81.44 102 PHE A 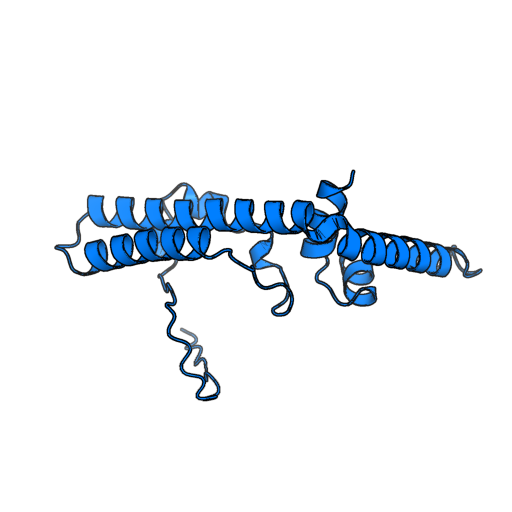C 1
ATOM 851 O O . PHE A 1 102 ? 11.475 6.597 -8.278 1.00 81.44 102 PHE A O 1
ATOM 858 N N . TYR A 1 103 ? 10.346 7.645 -6.655 1.00 76.00 103 TYR A N 1
ATOM 859 C CA . TYR A 1 103 ? 11.192 8.849 -6.682 1.00 76.00 103 TYR A CA 1
ATOM 860 C C . TYR A 1 103 ? 12.652 8.627 -6.264 1.00 76.00 103 TYR A C 1
ATOM 862 O O . TYR A 1 103 ? 13.551 9.292 -6.764 1.00 76.00 103 TYR A O 1
ATOM 870 N N . THR A 1 104 ? 12.917 7.744 -5.301 1.00 68.06 104 THR A N 1
ATOM 871 C CA . THR A 1 104 ? 14.260 7.612 -4.696 1.00 68.06 104 THR A CA 1
ATOM 872 C C . THR A 1 104 ? 15.167 6.610 -5.408 1.00 68.06 104 THR A C 1
ATOM 874 O O . THR A 1 104 ? 16.373 6.598 -5.155 1.00 68.06 104 THR A O 1
ATOM 877 N N . ARG A 1 105 ? 14.625 5.786 -6.315 1.00 66.19 105 ARG A N 1
ATOM 878 C CA . ARG A 1 105 ? 15.374 4.780 -7.090 1.00 66.19 105 ARG A CA 1
ATOM 879 C C . ARG A 1 105 ? 15.522 5.142 -8.575 1.00 66.19 105 ARG A C 1
ATOM 881 O O . ARG A 1 105 ? 15.733 4.254 -9.399 1.00 66.19 105 ARG A O 1
ATOM 888 N N . THR A 1 106 ? 15.505 6.431 -8.917 1.00 60.94 106 THR A N 1
ATOM 889 C CA . THR A 1 106 ? 15.607 6.942 -10.300 1.00 60.94 106 THR A CA 1
ATOM 890 C C . THR A 1 106 ? 16.685 6.262 -11.162 1.00 60.94 106 THR A C 1
ATOM 892 O O . THR A 1 106 ? 16.364 5.882 -12.284 1.00 60.94 106 THR A O 1
ATOM 895 N N . PRO A 1 107 ? 17.928 5.995 -10.694 1.00 59.12 107 PRO A N 1
ATOM 896 C CA . PRO A 1 107 ? 18.931 5.329 -11.537 1.00 59.12 107 PRO A CA 1
ATOM 897 C C . PRO A 1 107 ? 18.567 3.880 -11.898 1.00 59.12 107 PRO A C 1
ATOM 899 O O . PRO A 1 107 ? 18.877 3.412 -12.989 1.00 59.12 107 PRO A O 1
ATOM 902 N N . MET A 1 108 ? 17.889 3.165 -10.994 1.00 65.94 108 MET A N 1
ATOM 903 C CA . MET A 1 108 ? 17.389 1.812 -11.253 1.00 65.94 108 MET A CA 1
ATOM 904 C C . MET A 1 108 ? 16.203 1.853 -12.227 1.00 65.94 108 MET A C 1
ATOM 906 O O . MET A 1 108 ? 16.098 1.001 -13.107 1.00 65.94 108 MET A O 1
ATOM 910 N N . HIS A 1 109 ? 15.343 2.869 -12.110 1.00 68.44 109 HIS A N 1
ATOM 911 C CA . HIS A 1 109 ? 14.187 3.052 -12.992 1.00 68.44 109 HIS A CA 1
ATOM 912 C C . HIS A 1 109 ? 14.581 3.482 -14.400 1.00 68.44 109 HIS A C 1
ATOM 914 O O . HIS A 1 109 ? 13.990 2.988 -15.351 1.00 68.44 109 HIS A O 1
ATOM 920 N N . GLN A 1 110 ? 15.635 4.284 -14.567 1.00 69.31 110 GLN A N 1
ATOM 921 C CA . GLN A 1 110 ? 16.179 4.608 -15.891 1.00 69.31 110 GLN A CA 1
ATOM 922 C C . GLN A 1 110 ? 16.561 3.349 -16.682 1.00 69.31 110 GLN A C 1
ATOM 924 O O . GLN A 1 110 ? 16.294 3.267 -17.879 1.00 69.31 110 GLN A O 1
ATOM 929 N N . GLY A 1 111 ? 17.119 2.334 -16.013 1.00 79.38 111 GLY A N 1
ATOM 930 C CA . GLY A 1 111 ? 17.410 1.043 -16.639 1.00 79.38 111 GLY A CA 1
ATOM 931 C C . GLY A 1 111 ? 16.154 0.259 -17.035 1.00 79.38 111 GLY A C 1
ATOM 932 O O . GLY A 1 111 ? 16.161 -0.428 -18.053 1.00 79.38 111 GLY A O 1
ATOM 933 N N . ILE A 1 112 ? 15.074 0.365 -16.259 1.00 83.12 112 ILE A N 1
ATOM 934 C CA . ILE A 1 112 ? 13.777 -0.255 -16.576 1.00 83.12 112 ILE A CA 1
ATOM 935 C C . ILE A 1 112 ? 13.116 0.460 -17.759 1.00 83.12 112 ILE A C 1
ATOM 937 O O . ILE A 1 112 ? 12.620 -0.202 -18.665 1.00 83.12 112 ILE A O 1
ATOM 941 N N . LEU A 1 113 ? 13.158 1.795 -17.795 1.00 83.75 113 LEU A N 1
ATOM 942 C CA . LEU A 1 113 ? 12.634 2.591 -18.907 1.00 83.75 113 LEU A CA 1
ATOM 943 C C . LEU A 1 113 ? 13.364 2.288 -20.218 1.00 83.75 113 LEU A C 1
ATOM 945 O O . LEU A 1 113 ? 12.720 2.147 -21.253 1.00 83.75 113 LEU A O 1
ATOM 949 N N . ALA A 1 114 ? 14.691 2.138 -20.174 1.00 84.94 114 ALA A N 1
ATOM 950 C CA . ALA A 1 114 ? 15.473 1.738 -21.342 1.00 84.94 114 ALA A CA 1
ATOM 951 C C . ALA A 1 114 ? 15.065 0.343 -21.844 1.00 84.94 114 ALA A C 1
ATOM 953 O O . ALA A 1 114 ? 14.797 0.175 -23.028 1.00 84.94 114 ALA A O 1
ATOM 954 N N . GLN A 1 115 ? 14.925 -0.633 -20.941 1.00 87.31 115 GLN A N 1
ATOM 955 C CA . GLN A 1 115 ? 14.454 -1.976 -21.301 1.00 87.31 115 GLN A CA 1
ATOM 956 C C . GLN A 1 115 ? 13.023 -1.969 -21.855 1.00 87.31 115 GLN A C 1
ATOM 958 O O . GLN A 1 115 ? 12.710 -2.745 -22.754 1.00 87.31 115 GLN A O 1
ATOM 963 N N . PHE A 1 116 ? 12.155 -1.096 -21.340 1.00 90.12 116 PHE A N 1
ATOM 964 C CA . PHE A 1 116 ? 10.803 -0.918 -21.858 1.00 90.12 116 PHE A CA 1
ATOM 965 C C . PHE A 1 116 ? 10.811 -0.344 -23.282 1.00 90.12 116 PHE A C 1
ATOM 967 O O . PHE A 1 116 ? 10.118 -0.873 -24.151 1.00 90.12 116 PHE A O 1
ATOM 974 N N . ASP A 1 117 ? 11.625 0.684 -23.5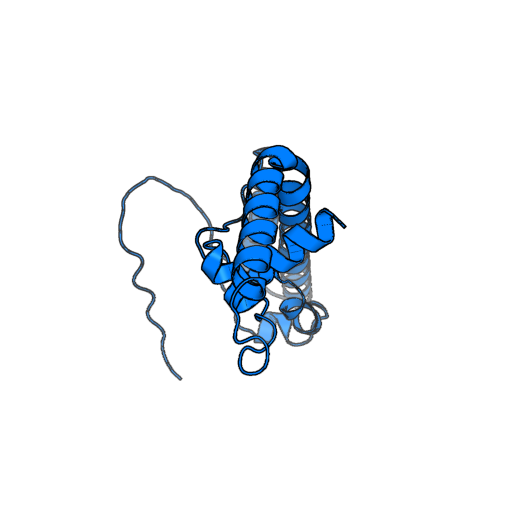47 1.00 88.50 117 ASP A N 1
ATOM 975 C CA . ASP A 1 117 ? 11.791 1.249 -24.894 1.00 88.50 117 ASP A CA 1
ATOM 976 C C . ASP A 1 117 ? 12.382 0.210 -25.861 1.00 88.50 117 ASP A C 1
ATOM 978 O O . ASP A 1 117 ? 11.862 0.025 -26.960 1.00 88.50 117 ASP A O 1
ATOM 982 N N . ASP A 1 118 ? 13.398 -0.545 -25.434 1.00 90.12 118 ASP A N 1
ATOM 983 C CA . ASP A 1 118 ? 13.995 -1.631 -26.221 1.00 90.12 118 ASP A CA 1
ATOM 984 C C . ASP A 1 118 ? 12.983 -2.745 -26.529 1.00 90.12 118 ASP A C 1
ATOM 986 O O . ASP A 1 118 ? 12.906 -3.221 -27.667 1.00 90.12 118 ASP A O 1
ATOM 990 N N . TYR A 1 119 ? 12.159 -3.131 -25.550 1.00 90.62 119 TYR A N 1
ATOM 991 C CA . TYR A 1 119 ? 11.080 -4.100 -25.740 1.00 90.62 119 TYR A CA 1
ATOM 992 C C . TYR A 1 119 ? 10.068 -3.614 -26.781 1.00 90.62 119 TYR A C 1
ATOM 994 O O . TYR A 1 119 ? 9.731 -4.357 -27.706 1.00 90.62 119 TYR A O 1
ATOM 1002 N N . LEU A 1 120 ? 9.613 -2.361 -26.679 1.00 89.50 120 LEU A N 1
ATOM 1003 C CA . LEU A 1 120 ? 8.672 -1.785 -27.639 1.00 89.50 120 LEU A CA 1
ATOM 1004 C C . LEU A 1 120 ? 9.288 -1.670 -29.035 1.00 89.50 120 LEU A C 1
ATOM 1006 O O . LEU A 1 120 ? 8.647 -2.046 -30.016 1.00 89.50 120 LEU A O 1
ATOM 1010 N N . ARG A 1 121 ? 10.543 -1.219 -29.148 1.00 88.38 121 ARG A N 1
ATOM 1011 C CA . ARG A 1 121 ? 11.271 -1.181 -30.426 1.00 88.38 121 ARG A CA 1
ATOM 1012 C C . ARG A 1 121 ? 11.351 -2.565 -31.055 1.00 88.38 121 ARG A C 1
ATOM 1014 O O . ARG A 1 121 ? 11.058 -2.700 -32.239 1.00 88.38 121 ARG A O 1
ATOM 1021 N N . GLY A 1 122 ? 11.692 -3.589 -30.274 1.00 87.62 122 GLY A N 1
ATOM 1022 C CA . GLY A 1 122 ? 11.719 -4.976 -30.734 1.00 87.62 122 GLY A CA 1
ATOM 1023 C C . GLY A 1 122 ? 10.340 -5.491 -31.154 1.00 87.62 122 GLY A C 1
ATOM 1024 O O . GLY A 1 122 ? 10.218 -6.151 -32.186 1.00 87.62 122 GLY A O 1
ATOM 1025 N N . TRP A 1 123 ? 9.290 -5.150 -30.401 1.00 86.31 123 TRP A N 1
ATOM 1026 C CA . TRP A 1 123 ? 7.911 -5.516 -30.727 1.00 86.31 123 TRP A CA 1
ATOM 1027 C C . TRP A 1 123 ? 7.457 -4.907 -32.054 1.00 86.31 123 TRP A C 1
ATOM 1029 O O . TRP A 1 123 ? 6.845 -5.601 -32.868 1.00 86.31 123 TRP A O 1
ATOM 1039 N N . PHE A 1 124 ? 7.785 -3.633 -32.285 1.00 85.06 124 PHE A N 1
ATOM 1040 C CA . PHE A 1 124 ? 7.373 -2.911 -33.484 1.00 85.06 124 PHE A CA 1
ATOM 1041 C C . PHE A 1 124 ? 8.287 -3.122 -34.701 1.00 85.06 124 PHE A C 1
ATOM 1043 O O . PHE A 1 124 ? 7.869 -2.850 -35.821 1.00 85.06 124 PHE A O 1
ATOM 1050 N N . ALA A 1 125 ? 9.511 -3.619 -34.512 1.00 84.06 125 ALA A N 1
ATOM 1051 C CA . ALA A 1 125 ? 10.442 -3.905 -35.605 1.00 84.06 125 ALA A CA 1
ATOM 1052 C C . ALA A 1 125 ? 10.126 -5.206 -36.367 1.00 84.06 125 ALA A C 1
ATOM 1054 O O . ALA A 1 125 ? 10.688 -5.430 -37.437 1.00 84.06 125 ALA A O 1
ATOM 1055 N N . THR A 1 126 ? 9.259 -6.081 -35.842 1.00 75.50 126 THR A N 1
ATOM 1056 C CA . THR A 1 126 ? 8.850 -7.298 -36.563 1.00 75.50 126 THR A CA 1
ATOM 1057 C C . THR A 1 126 ? 7.893 -6.975 -37.712 1.00 75.50 126 THR A C 1
ATOM 1059 O O . THR A 1 126 ? 6.930 -6.244 -37.512 1.00 75.50 126 THR A O 1
ATOM 1062 N N . GLU A 1 127 ? 8.132 -7.566 -38.887 1.00 62.94 127 GLU A N 1
ATOM 1063 C CA . GLU A 1 127 ? 7.453 -7.268 -40.166 1.00 62.94 127 GLU A CA 1
ATOM 1064 C C . GLU A 1 127 ? 5.938 -7.572 -40.198 1.00 62.94 127 GLU A C 1
ATOM 1066 O O . GLU A 1 127 ? 5.269 -7.219 -41.163 1.00 62.94 127 GLU A O 1
ATOM 1071 N N . ASP A 1 128 ? 5.376 -8.149 -39.130 1.00 65.06 128 ASP A N 1
ATOM 1072 C CA . ASP A 1 128 ? 3.986 -8.626 -39.054 1.00 65.06 128 ASP A CA 1
ATOM 1073 C C . ASP A 1 128 ? 3.075 -7.757 -38.163 1.00 65.06 128 ASP A C 1
ATOM 1075 O O . ASP A 1 128 ? 2.255 -8.231 -37.370 1.00 65.06 128 ASP A O 1
ATOM 1079 N N . LEU A 1 129 ? 3.218 -6.433 -38.269 1.00 64.56 129 LEU A N 1
ATOM 1080 C CA . LEU A 1 129 ? 2.386 -5.467 -37.534 1.00 64.56 129 LEU A CA 1
ATOM 1081 C C . LEU A 1 129 ? 0.893 -5.538 -37.892 1.00 64.56 129 LEU A C 1
ATOM 1083 O O . LEU A 1 129 ? 0.063 -5.052 -37.129 1.00 64.56 129 LEU A O 1
ATOM 1087 N N . SER A 1 130 ? 0.542 -6.132 -39.036 1.00 64.94 130 SER A N 1
ATOM 1088 C CA . SER A 1 130 ? -0.851 -6.381 -39.422 1.00 64.94 130 SER A CA 1
ATOM 1089 C C . SER A 1 130 ? -1.521 -7.487 -38.602 1.00 64.94 130 SER A C 1
ATOM 1091 O O . SER A 1 130 ? -2.745 -7.468 -38.482 1.00 64.94 130 SER A O 1
ATOM 1093 N N . GLU A 1 131 ? -0.750 -8.416 -38.024 1.00 65.31 131 GLU A N 1
ATOM 1094 C CA . GLU A 1 131 ? -1.262 -9.507 -37.177 1.00 65.31 131 GLU A CA 1
ATOM 1095 C C . GLU A 1 131 ? -0.983 -9.283 -35.680 1.00 65.31 131 GLU A C 1
ATOM 1097 O O . GLU A 1 131 ? -1.744 -9.749 -34.826 1.00 65.31 131 GLU A O 1
ATOM 1102 N N . LYS A 1 132 ? 0.073 -8.535 -35.329 1.00 67.44 132 LYS A N 1
ATOM 1103 C CA . LYS A 1 132 ? 0.393 -8.196 -33.935 1.00 67.44 132 LYS A CA 1
ATOM 1104 C C . LYS A 1 132 ? -0.413 -7.001 -33.421 1.00 67.44 132 LYS A C 1
ATOM 1106 O O . LYS A 1 132 ? -0.190 -5.857 -33.807 1.00 67.44 132 LYS A O 1
ATOM 1111 N N . CYS A 1 133 ? -1.269 -7.258 -32.437 1.00 76.62 133 CYS A N 1
ATOM 1112 C CA . CYS A 1 133 ? -1.878 -6.214 -31.613 1.00 76.62 133 CYS A CA 1
ATOM 1113 C C . CYS A 1 133 ? -0.834 -5.459 -30.762 1.00 76.62 133 CYS A C 1
ATOM 1115 O O . CYS A 1 133 ? 0.285 -5.925 -30.537 1.00 76.62 133 CYS A O 1
ATOM 1117 N N . ILE A 1 134 ? -1.227 -4.287 -30.254 1.00 84.56 134 ILE A N 1
ATOM 1118 C CA . ILE A 1 134 ? -0.452 -3.512 -29.270 1.00 84.56 134 ILE A CA 1
ATOM 1119 C C . ILE A 1 134 ? -0.241 -4.379 -28.013 1.00 84.56 134 ILE A C 1
ATOM 1121 O O . ILE A 1 134 ? -1.209 -5.003 -27.560 1.00 84.56 134 ILE A O 1
ATOM 1125 N N . PRO A 1 135 ? 0.980 -4.442 -27.443 1.00 87.19 135 PRO A N 1
ATOM 1126 C CA . PRO A 1 135 ? 1.227 -5.244 -26.253 1.00 87.19 135 PRO A CA 1
ATOM 1127 C C . PRO A 1 135 ? 0.443 -4.670 -25.070 1.00 87.19 135 PRO A C 1
ATOM 1129 O O . PRO A 1 135 ? 0.361 -3.453 -24.888 1.00 87.19 135 PRO A O 1
ATOM 1132 N N . THR A 1 136 ? -0.159 -5.547 -24.266 1.00 90.62 136 THR A N 1
ATOM 1133 C CA . THR A 1 136 ? -0.850 -5.108 -23.051 1.00 90.62 136 THR A CA 1
ATOM 1134 C C . THR A 1 136 ? 0.165 -4.720 -21.980 1.00 90.62 136 THR A C 1
ATOM 1136 O O . THR A 1 136 ? 1.316 -5.156 -21.999 1.00 90.62 136 THR A O 1
ATOM 1139 N N . VAL A 1 137 ? -0.267 -3.922 -21.008 1.00 89.00 137 VAL A N 1
ATOM 1140 C CA . VAL A 1 137 ? 0.570 -3.527 -19.867 1.00 89.00 137 VAL A CA 1
ATOM 1141 C C . VAL A 1 137 ? 1.059 -4.750 -19.085 1.00 89.00 137 VAL A C 1
ATOM 1143 O O . VAL A 1 137 ? 2.194 -4.769 -18.617 1.00 89.00 137 VAL A O 1
ATOM 1146 N N . GLU A 1 138 ? 0.237 -5.792 -18.979 1.00 89.62 138 GLU A N 1
ATOM 1147 C CA . GLU A 1 138 ? 0.611 -7.062 -18.358 1.00 89.62 138 GLU A CA 1
ATOM 1148 C C . GLU A 1 138 ? 1.720 -7.765 -19.142 1.00 89.62 138 GLU A C 1
ATOM 1150 O O . GLU A 1 138 ? 2.680 -8.234 -18.536 1.00 89.62 138 GLU A O 1
ATOM 1155 N N . ALA A 1 139 ? 1.627 -7.803 -20.476 1.00 88.62 139 ALA A N 1
ATOM 1156 C CA . ALA A 1 139 ? 2.661 -8.391 -21.324 1.00 88.62 139 ALA A CA 1
ATOM 1157 C C . ALA A 1 139 ? 3.989 -7.624 -21.212 1.00 88.62 139 ALA A C 1
ATOM 1159 O O . ALA A 1 139 ? 5.052 -8.235 -21.101 1.00 88.62 139 ALA A O 1
ATOM 1160 N N . CYS A 1 140 ? 3.924 -6.291 -21.175 1.00 90.56 140 CYS A N 1
ATOM 1161 C CA . CYS A 1 140 ? 5.089 -5.436 -20.959 1.00 90.56 140 CYS A CA 1
ATOM 1162 C C . CYS A 1 140 ? 5.721 -5.663 -19.579 1.00 90.56 140 CYS A C 1
ATOM 1164 O O . CYS A 1 140 ? 6.934 -5.827 -19.483 1.00 90.56 140 CYS A O 1
ATOM 1166 N N . GLY A 1 141 ? 4.912 -5.710 -18.516 1.00 90.12 141 GLY A N 1
ATOM 1167 C CA . GLY A 1 141 ? 5.393 -5.991 -17.162 1.00 90.12 141 GLY A CA 1
ATOM 1168 C C . GLY A 1 141 ? 6.090 -7.349 -17.084 1.00 90.12 141 GLY A C 1
ATOM 1169 O O . GLY A 1 141 ? 7.226 -7.436 -16.619 1.00 90.12 141 GLY A O 1
ATOM 1170 N N . GLN A 1 142 ? 5.463 -8.394 -17.632 1.00 89.75 142 GLN A N 1
ATOM 1171 C CA . GLN A 1 142 ? 6.035 -9.744 -17.666 1.00 89.75 142 GLN A CA 1
ATOM 1172 C C . GLN A 1 142 ? 7.387 -9.791 -18.382 1.00 89.75 142 GLN A C 1
ATOM 1174 O O . GLN A 1 142 ? 8.313 -10.436 -17.889 1.00 89.75 142 GLN A O 1
ATOM 1179 N N . ALA A 1 143 ? 7.523 -9.086 -19.511 1.00 88.81 143 ALA A N 1
ATOM 1180 C CA . ALA A 1 143 ? 8.785 -8.989 -20.243 1.00 88.81 143 ALA A CA 1
ATOM 1181 C C . ALA A 1 143 ? 9.903 -8.311 -19.428 1.00 88.81 143 ALA A C 1
ATOM 1183 O O . ALA A 1 143 ? 11.078 -8.581 -19.660 1.00 88.81 143 ALA A O 1
ATOM 1184 N N . LEU A 1 144 ? 9.534 -7.469 -18.459 1.00 89.00 144 LEU A N 1
ATOM 1185 C CA . LEU A 1 144 ? 10.439 -6.748 -17.561 1.00 89.00 144 LEU A CA 1
ATOM 1186 C C . LEU A 1 144 ? 10.523 -7.372 -16.156 1.00 89.00 144 LEU A C 1
ATOM 1188 O O . LEU A 1 144 ? 11.109 -6.773 -15.256 1.00 89.00 144 LEU A O 1
ATOM 1192 N N . HIS A 1 145 ? 9.961 -8.571 -15.963 1.00 88.25 145 HIS A N 1
ATOM 1193 C CA . HIS A 1 145 ? 9.930 -9.292 -14.684 1.00 88.25 145 HIS A CA 1
ATOM 1194 C C . HIS A 1 145 ? 9.257 -8.523 -13.531 1.00 88.25 145 HIS A C 1
ATOM 1196 O O . HIS A 1 145 ? 9.696 -8.603 -12.380 1.00 88.25 145 HIS A O 1
ATOM 1202 N N . MET A 1 146 ? 8.182 -7.801 -13.848 1.00 89.94 146 MET A N 1
ATOM 1203 C CA . MET A 1 146 ? 7.366 -7.041 -12.901 1.00 89.94 146 MET A CA 1
ATOM 1204 C C . MET A 1 146 ? 5.872 -7.170 -13.211 1.00 89.94 146 MET A C 1
ATOM 1206 O O . MET A 1 146 ? 5.468 -7.529 -14.320 1.00 89.94 146 MET A O 1
ATOM 1210 N N . SER A 1 147 ? 5.026 -6.834 -12.251 1.00 91.75 147 SER A N 1
ATOM 1211 C CA . SER A 1 147 ? 3.593 -6.749 -12.465 1.00 91.75 147 SER A CA 1
ATOM 1212 C C . SER A 1 147 ? 3.265 -5.569 -13.386 1.00 91.75 147 SER A C 1
ATOM 1214 O O . SER A 1 147 ? 3.888 -4.503 -13.353 1.00 91.75 147 SER A O 1
ATOM 1216 N N . GLY A 1 148 ? 2.223 -5.720 -14.207 1.00 90.88 148 GLY A N 1
ATOM 1217 C CA . GLY A 1 148 ? 1.746 -4.622 -15.054 1.00 90.88 148 GLY A CA 1
ATOM 1218 C C . GLY A 1 148 ? 1.281 -3.400 -14.244 1.00 90.88 148 GLY A C 1
ATOM 1219 O O . GLY A 1 148 ? 1.410 -2.261 -14.696 1.00 90.88 148 GLY A O 1
ATOM 1220 N N . SER A 1 149 ? 0.781 -3.621 -13.021 1.00 90.56 149 SER A N 1
ATOM 1221 C CA . SER A 1 149 ? 0.371 -2.533 -12.119 1.00 90.56 149 SER A CA 1
ATOM 1222 C C . SER A 1 149 ? 1.581 -1.748 -11.611 1.00 90.56 149 SER A C 1
ATOM 1224 O O . SER A 1 149 ? 1.559 -0.521 -11.663 1.00 90.56 149 SER A O 1
ATOM 1226 N N . TYR A 1 150 ? 2.656 -2.436 -11.213 1.00 89.62 150 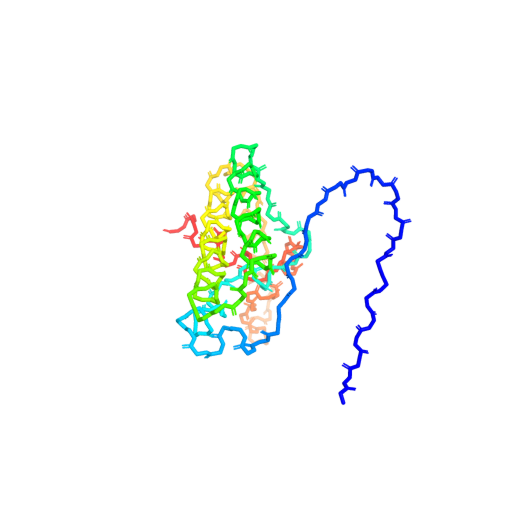TYR A N 1
ATOM 1227 C CA . TYR A 1 150 ? 3.899 -1.787 -10.799 1.00 89.62 150 TYR A CA 1
ATOM 1228 C C . TYR A 1 150 ? 4.547 -1.014 -11.952 1.00 89.62 150 TYR A C 1
ATOM 1230 O O . TYR A 1 150 ? 4.917 0.145 -11.771 1.00 89.62 150 TYR A O 1
ATOM 1238 N N . LEU A 1 151 ? 4.603 -1.597 -13.160 1.00 89.31 151 LEU A N 1
ATOM 1239 C CA . LEU A 1 151 ? 5.078 -0.895 -14.359 1.00 89.31 151 LEU A CA 1
ATOM 1240 C C . LEU A 1 151 ? 4.257 0.375 -14.632 1.00 89.31 151 LEU A C 1
ATOM 1242 O O . LEU A 1 151 ? 4.824 1.424 -14.920 1.00 89.31 151 LEU A O 1
ATOM 1246 N N . SER A 1 152 ? 2.928 0.302 -14.519 1.00 89.81 152 SER A N 1
ATOM 1247 C CA . SER A 1 152 ? 2.046 1.455 -14.753 1.00 89.81 152 SER A CA 1
ATOM 1248 C C . SER A 1 152 ? 2.309 2.605 -13.786 1.00 89.81 152 SER A C 1
ATOM 1250 O O . SER A 1 152 ? 2.361 3.762 -14.206 1.00 89.81 152 SER A O 1
ATOM 1252 N N . ASP A 1 153 ? 2.459 2.300 -12.498 1.00 88.88 153 ASP A N 1
ATOM 1253 C CA . ASP A 1 153 ? 2.690 3.319 -11.475 1.00 88.88 153 ASP A CA 1
ATOM 1254 C C . ASP A 1 153 ? 4.125 3.870 -11.533 1.00 88.88 153 ASP A C 1
ATOM 1256 O O . ASP A 1 153 ? 4.323 5.078 -11.371 1.00 88.88 153 ASP A O 1
ATOM 1260 N N . LEU A 1 154 ? 5.109 3.032 -11.890 1.00 86.69 154 LEU A N 1
ATOM 1261 C CA . LEU A 1 154 ? 6.471 3.474 -12.199 1.00 86.69 154 LEU A CA 1
ATOM 1262 C C . LEU A 1 154 ? 6.468 4.476 -13.359 1.00 86.69 154 LEU A C 1
ATOM 1264 O O . LEU A 1 154 ? 7.025 5.563 -13.222 1.00 86.69 154 LEU A O 1
ATOM 1268 N N . LEU A 1 155 ? 5.805 4.148 -14.473 1.00 86.12 155 LEU A N 1
ATOM 1269 C CA . LEU A 1 155 ? 5.730 5.025 -15.646 1.00 86.12 155 LEU A CA 1
ATOM 1270 C C . LEU A 1 155 ? 5.033 6.351 -15.327 1.00 86.12 155 LEU A C 1
ATOM 1272 O O . LEU A 1 155 ? 5.537 7.401 -15.710 1.00 86.12 155 LEU A O 1
ATOM 1276 N N . ARG A 1 156 ? 3.922 6.322 -14.575 1.00 85.69 156 ARG A N 1
ATOM 1277 C CA . ARG A 1 156 ? 3.192 7.537 -14.168 1.00 85.69 156 ARG A CA 1
ATOM 1278 C C . ARG A 1 156 ? 4.048 8.489 -13.332 1.00 85.69 156 ARG A C 1
ATOM 1280 O O . ARG A 1 156 ? 3.788 9.684 -13.322 1.00 85.69 156 ARG A O 1
ATOM 1287 N N . THR A 1 157 ? 5.038 7.972 -12.610 1.00 77.94 157 THR A N 1
ATOM 1288 C CA . THR A 1 157 ? 5.918 8.803 -11.780 1.00 77.94 157 THR A CA 1
ATOM 1289 C C . THR A 1 157 ? 6.978 9.544 -12.609 1.00 77.94 157 THR A C 1
ATOM 1291 O O . THR A 1 157 ? 7.474 10.581 -12.173 1.00 77.94 157 THR A O 1
ATOM 1294 N N . GLU A 1 158 ? 7.308 9.040 -13.802 1.00 72.12 158 GLU A N 1
ATOM 1295 C CA . GLU A 1 158 ? 8.355 9.576 -14.688 1.00 72.12 158 GLU A CA 1
ATOM 1296 C C . GLU A 1 158 ? 7.799 10.444 -15.843 1.00 72.12 158 GLU A C 1
ATOM 1298 O O . GLU A 1 158 ? 8.579 11.098 -16.538 1.00 72.12 158 GLU A O 1
ATOM 1303 N N . THR A 1 159 ? 6.473 10.475 -16.050 1.00 58.62 159 THR A N 1
ATOM 1304 C CA . THR A 1 159 ? 5.770 11.264 -17.091 1.00 58.62 159 THR A CA 1
ATOM 1305 C C . THR A 1 159 ? 4.925 12.388 -16.510 1.00 58.62 159 THR A C 1
ATOM 1307 O O . THR A 1 159 ? 5.016 13.525 -17.024 1.00 58.62 159 THR A O 1
#

Secondary structure (DSSP, 8-state):
-----------------------THHHHTSHHHHHGGG-GGGGS-GGGPPPPPHHHHHHHHHHHHHHHHHHHS---HHHHHHHHHHHHHHHHHHHHHHHHHHHHTHHHHHHHHHHHHHHHHHHHHSS-TTT-PPPPHHHHHHHTTS-HHHHHHHHHHH-

pLDDT: mean 83.89, std 15.36, range [36.81, 97.75]

Sequence (159 aa):
GQVATFTVPQQERDSQGWVILFHPDLIRSSELGKTIHQYSFFKYDTNEALHLAEKEKQFLNALVDTIEQEIHQNMDRHSQDLMVQNLETILKYSARYYDRQFYTRTPMHQGILAQFDDYLRGWFATEDLSEKCIPTVEACGQALHMSGSYLSDLLRTET